Protein AF-A0A0F3ITS9-F1 (afdb_monomer_lite)

Radius of gyration: 23.51 Å; chains: 1; bounding box: 30×19×85 Å

Secondary structure (DSSP, 8-state):
-------HHHHHHHHHHHHHHHHHHHHHHHHSS-HHHHHHHHHHHHHHHHHHHHT----

InterPro domains:
  IPR025227 Protein of unknown function DUF4169 [PF13770] (3-57)

Organism: NCBI:txid552518

Structure (mmCIF, N/CA/C/O backbone):
data_AF-A0A0F3ITS9-F1
#
_entry.id   AF-A0A0F3ITS9-F1
#
loop_
_atom_site.group_PDB
_atom_site.id
_atom_site.type_symbol
_atom_site.label_atom_id
_atom_site.label_alt_id
_atom_site.label_comp_id
_atom_site.label_asym_id
_atom_site.label_entity_id
_atom_site.label_seq_id
_atom_site.pdbx_PDB_ins_code
_atom_site.Cartn_x
_atom_site.Cartn_y
_atom_site.Cartn_z
_atom_site.occupancy
_atom_site.B_iso_or_equiv
_atom_site.auth_seq_id
_atom_site.auth_comp_id
_atom_site.auth_asym_id
_atom_site.auth_atom_id
_atom_site.pdbx_PDB_model_num
ATOM 1 N N . MET A 1 1 ? 10.186 -0.942 -47.065 1.00 46.12 1 MET A N 1
ATOM 2 C CA . MET A 1 1 ? 10.244 -1.413 -45.665 1.00 46.12 1 MET A CA 1
ATOM 3 C C . MET A 1 1 ? 9.840 -0.260 -44.770 1.00 46.12 1 MET A C 1
ATOM 5 O O . MET A 1 1 ? 10.547 0.737 -44.728 1.00 46.12 1 MET A O 1
ATOM 9 N N . THR A 1 2 ? 8.669 -0.344 -44.152 1.00 45.38 2 THR A N 1
ATOM 10 C CA . THR A 1 2 ? 8.146 0.677 -43.239 1.00 45.38 2 THR A CA 1
ATOM 11 C C . THR A 1 2 ? 8.688 0.396 -41.843 1.00 45.38 2 THR A C 1
ATOM 13 O O . THR A 1 2 ? 8.426 -0.667 -41.290 1.00 45.38 2 THR A O 1
ATOM 16 N N . ALA A 1 3 ? 9.492 1.305 -41.294 1.00 68.38 3 ALA A N 1
ATOM 17 C CA . ALA A 1 3 ? 9.952 1.187 -39.917 1.00 68.38 3 ALA A CA 1
ATOM 18 C C . ALA A 1 3 ? 8.783 1.486 -38.966 1.00 68.38 3 ALA A C 1
ATOM 20 O O . ALA A 1 3 ? 8.191 2.564 -39.041 1.00 68.38 3 ALA A O 1
ATOM 21 N N . ASP A 1 4 ? 8.456 0.545 -38.078 1.00 75.56 4 ASP A N 1
ATOM 22 C CA . ASP A 1 4 ? 7.457 0.760 -37.033 1.00 75.56 4 ASP A CA 1
ATOM 23 C C . ASP A 1 4 ? 7.977 1.788 -36.023 1.00 75.56 4 ASP A C 1
ATOM 25 O O . ASP A 1 4 ? 8.904 1.540 -35.246 1.00 75.56 4 ASP A O 1
ATOM 29 N N . ILE A 1 5 ? 7.370 2.975 -36.029 1.00 80.00 5 ILE A N 1
ATOM 30 C CA . ILE A 1 5 ? 7.693 4.043 -35.084 1.00 80.00 5 ILE A CA 1
ATOM 31 C C . ILE A 1 5 ? 7.080 3.677 -33.730 1.00 80.00 5 ILE A C 1
ATOM 33 O O . ILE A 1 5 ? 5.929 3.993 -33.419 1.00 80.00 5 ILE A O 1
ATOM 37 N N . VAL A 1 6 ? 7.863 2.997 -32.894 1.00 81.56 6 VAL A N 1
ATOM 38 C CA . VAL A 1 6 ? 7.454 2.657 -31.531 1.00 81.56 6 VAL A CA 1
ATOM 39 C C . VAL A 1 6 ? 7.615 3.849 -30.593 1.00 81.56 6 VAL A C 1
ATOM 41 O O . VAL A 1 6 ? 8.677 4.458 -30.459 1.00 81.56 6 VAL A O 1
ATOM 44 N N . ASN A 1 7 ? 6.543 4.183 -29.875 1.00 89.50 7 ASN A N 1
ATOM 45 C CA . ASN A 1 7 ? 6.589 5.244 -28.879 1.00 89.50 7 ASN A CA 1
ATOM 46 C C . ASN A 1 7 ? 7.287 4.751 -27.597 1.00 89.50 7 ASN A C 1
ATOM 48 O O . ASN A 1 7 ? 6.668 4.146 -26.715 1.00 89.50 7 ASN A O 1
ATOM 52 N N . LEU A 1 8 ? 8.574 5.073 -27.469 1.00 90.44 8 LEU A N 1
ATOM 53 C CA . LEU A 1 8 ? 9.409 4.699 -26.322 1.00 90.44 8 LEU A CA 1
ATOM 54 C C . LEU A 1 8 ? 8.853 5.187 -24.975 1.00 90.44 8 LEU A C 1
ATOM 56 O O . LEU A 1 8 ? 9.010 4.506 -23.964 1.00 90.44 8 LEU A O 1
ATOM 60 N N . ARG A 1 9 ? 8.159 6.332 -24.932 1.00 93.69 9 ARG A N 1
ATOM 61 C CA . ARG A 1 9 ? 7.531 6.837 -23.698 1.00 93.69 9 ARG A CA 1
ATOM 62 C C . ARG A 1 9 ? 6.406 5.914 -23.233 1.00 93.69 9 ARG A C 1
ATOM 64 O O . ARG A 1 9 ? 6.323 5.611 -22.043 1.00 93.69 9 ARG A O 1
ATOM 71 N N . ARG A 1 10 ? 5.549 5.451 -24.150 1.00 92.19 10 ARG A N 1
ATOM 72 C CA . ARG A 1 10 ? 4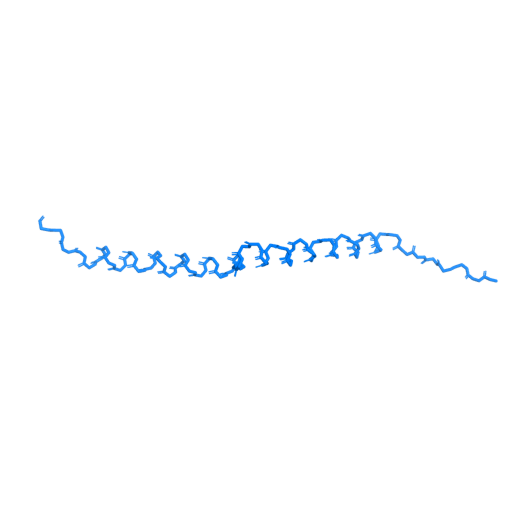.476 4.492 -23.830 1.00 92.19 10 ARG A CA 1
ATOM 73 C C . ARG A 1 10 ? 5.053 3.151 -23.381 1.00 92.19 10 ARG A C 1
ATOM 75 O O . ARG A 1 10 ? 4.587 2.614 -22.380 1.00 92.19 10 ARG A O 1
ATOM 82 N N . PHE A 1 11 ? 6.101 2.674 -24.049 1.00 92.62 11 PHE A N 1
ATOM 83 C CA . PHE A 1 11 ? 6.798 1.445 -23.669 1.00 92.62 11 PHE A CA 1
ATOM 84 C C . PHE A 1 11 ? 7.380 1.527 -22.250 1.00 92.62 11 PHE A C 1
ATOM 86 O O . PHE A 1 11 ? 7.065 0.693 -21.403 1.00 92.62 11 PHE A O 1
ATOM 93 N N . LYS A 1 12 ? 8.143 2.589 -21.948 1.00 94.81 12 LYS A N 1
ATOM 94 C CA . LYS A 1 12 ? 8.692 2.832 -20.604 1.00 94.81 12 LYS A CA 1
ATOM 95 C C . LYS A 1 12 ? 7.593 2.910 -19.542 1.00 94.81 12 LYS A C 1
ATOM 97 O O . LYS A 1 12 ? 7.738 2.335 -18.470 1.00 94.81 12 LYS A O 1
ATOM 102 N N . LYS A 1 13 ? 6.465 3.562 -19.852 1.00 95.81 13 LYS A N 1
ATOM 103 C CA . LYS A 1 13 ? 5.308 3.633 -18.948 1.00 95.81 13 LYS A CA 1
ATOM 104 C C . LYS A 1 13 ? 4.689 2.258 -18.682 1.00 95.81 13 LYS A C 1
ATOM 106 O O . LYS A 1 13 ? 4.320 1.990 -17.545 1.00 95.81 13 LYS A O 1
ATOM 111 N N . SER A 1 14 ? 4.568 1.402 -19.700 1.00 94.25 14 SER A N 1
ATOM 112 C CA . SER A 1 14 ? 4.096 0.021 -19.510 1.00 94.25 14 SER A CA 1
ATOM 113 C C . SER A 1 14 ? 5.031 -0.746 -18.586 1.00 94.25 14 SER A C 1
ATOM 115 O O . SER A 1 14 ? 4.580 -1.320 -17.601 1.00 94.25 14 SER A O 1
ATOM 117 N N . LYS A 1 15 ? 6.343 -0.659 -18.836 1.00 94.75 15 LYS A N 1
ATOM 118 C CA . LYS A 1 15 ? 7.353 -1.331 -18.015 1.00 94.75 15 LYS A CA 1
ATOM 119 C C . LYS A 1 15 ? 7.351 -0.875 -16.560 1.00 94.75 15 LYS A C 1
ATOM 121 O O . LYS A 1 15 ? 7.452 -1.720 -15.678 1.00 94.75 15 LYS A O 1
ATOM 126 N N . ALA A 1 16 ? 7.168 0.420 -16.305 1.00 96.00 16 ALA A N 1
ATOM 127 C CA . ALA A 1 16 ? 7.011 0.931 -14.945 1.00 96.00 16 ALA A CA 1
ATOM 128 C C . ALA A 1 16 ? 5.777 0.326 -14.249 1.00 96.00 16 ALA A C 1
ATOM 130 O O . ALA A 1 16 ? 5.897 -0.223 -13.161 1.00 96.00 16 ALA A O 1
ATOM 131 N N . ARG A 1 17 ? 4.615 0.318 -14.918 1.00 95.19 17 ARG A N 1
ATOM 132 C CA . ARG A 1 17 ? 3.391 -0.290 -14.364 1.00 95.19 17 ARG A CA 1
ATOM 133 C C . ARG A 1 17 ? 3.539 -1.788 -14.091 1.00 95.19 17 ARG A C 1
ATOM 135 O O . ARG A 1 17 ? 3.020 -2.273 -13.094 1.00 95.19 17 ARG A O 1
ATOM 142 N N . GLU A 1 18 ? 4.222 -2.520 -14.970 1.00 95.25 18 GLU A N 1
ATOM 143 C CA . GLU A 1 18 ? 4.516 -3.947 -14.776 1.00 95.25 18 GLU A CA 1
ATOM 144 C C . GLU A 1 18 ? 5.391 -4.173 -13.531 1.00 95.25 18 GLU A C 1
ATOM 146 O O . GLU A 1 18 ? 5.140 -5.101 -12.763 1.00 95.25 18 GLU A O 1
ATOM 151 N N . ALA A 1 19 ? 6.398 -3.324 -13.301 1.00 94.56 19 ALA A N 1
ATOM 152 C CA . ALA A 1 19 ? 7.247 -3.395 -12.112 1.00 94.56 19 ALA A CA 1
ATOM 153 C C . ALA A 1 19 ? 6.469 -3.076 -10.821 1.00 94.56 19 ALA A C 1
ATOM 155 O O . ALA A 1 19 ? 6.603 -3.792 -9.823 1.00 94.56 19 ALA A O 1
ATOM 156 N N . ASP A 1 20 ? 5.604 -2.061 -10.859 1.00 93.31 20 ASP A N 1
ATOM 157 C CA . ASP A 1 20 ? 4.731 -1.703 -9.738 1.00 93.31 20 ASP A CA 1
ATOM 158 C C . ASP A 1 20 ? 3.759 -2.845 -9.404 1.00 93.31 20 ASP A C 1
ATOM 160 O O . ASP A 1 20 ? 3.561 -3.174 -8.233 1.00 93.31 20 ASP A O 1
ATOM 164 N N . ALA A 1 21 ? 3.193 -3.500 -10.424 1.00 91.62 21 ALA A N 1
ATOM 165 C CA . ALA A 1 21 ? 2.292 -4.638 -10.252 1.00 91.62 21 ALA A CA 1
ATOM 166 C C . ALA A 1 21 ? 2.991 -5.829 -9.578 1.00 91.62 21 ALA A C 1
ATOM 168 O O . ALA A 1 21 ? 2.464 -6.367 -8.605 1.00 91.62 21 ALA A O 1
ATOM 169 N N . LYS A 1 22 ? 4.207 -6.181 -10.014 1.00 92.50 22 LYS A N 1
ATOM 170 C CA . LYS A 1 22 ? 5.017 -7.237 -9.375 1.00 92.50 22 LYS A CA 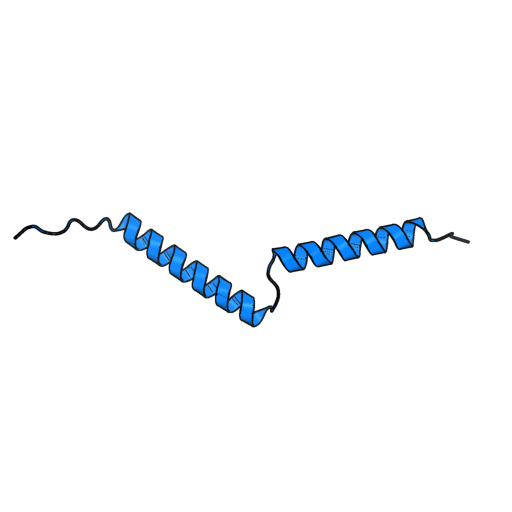1
ATOM 171 C C . LYS A 1 22 ? 5.335 -6.917 -7.919 1.00 92.50 22 LYS A C 1
ATOM 173 O O . LYS A 1 22 ? 5.246 -7.782 -7.054 1.00 92.50 22 LYS A O 1
ATOM 178 N N . THR A 1 23 ? 5.672 -5.661 -7.636 1.00 88.38 23 THR A N 1
ATOM 179 C CA . THR A 1 23 ? 5.923 -5.202 -6.265 1.00 88.38 23 THR A CA 1
ATOM 180 C C . THR A 1 23 ? 4.656 -5.309 -5.416 1.00 88.38 23 THR A C 1
ATOM 182 O O . THR A 1 23 ? 4.705 -5.753 -4.271 1.00 88.38 23 THR A O 1
ATOM 185 N N . ALA A 1 24 ? 3.496 -4.957 -5.974 1.00 86.62 24 ALA A N 1
ATOM 186 C CA . ALA A 1 24 ? 2.215 -5.114 -5.297 1.00 86.62 24 ALA A CA 1
ATOM 187 C C . ALA A 1 24 ? 1.880 -6.589 -5.019 1.00 86.62 24 ALA A C 1
ATOM 189 O O . ALA A 1 24 ? 1.400 -6.895 -3.931 1.00 86.62 24 ALA A O 1
ATOM 190 N N . GLU A 1 25 ? 2.151 -7.501 -5.954 1.00 86.88 25 GLU A N 1
ATOM 191 C CA . GLU A 1 25 ? 1.990 -8.948 -5.757 1.00 86.88 25 GLU A CA 1
ATOM 192 C C . GLU A 1 25 ? 2.913 -9.484 -4.661 1.00 86.88 25 GLU A C 1
ATOM 194 O O . GLU A 1 25 ? 2.439 -10.152 -3.742 1.00 86.88 25 GLU A O 1
ATOM 199 N N . ALA A 1 26 ? 4.196 -9.115 -4.686 1.00 85.50 26 ALA A N 1
ATOM 200 C CA . ALA A 1 26 ? 5.145 -9.469 -3.634 1.00 85.50 26 ALA A CA 1
ATOM 201 C C . ALA A 1 26 ? 4.684 -8.953 -2.263 1.00 85.50 26 ALA A C 1
ATOM 203 O O . ALA A 1 26 ? 4.720 -9.689 -1.282 1.00 85.50 26 ALA A O 1
ATOM 204 N N . ASN A 1 27 ? 4.164 -7.726 -2.195 1.00 83.81 27 ASN A N 1
ATOM 205 C CA . ASN A 1 27 ? 3.623 -7.163 -0.960 1.00 83.81 27 ASN A CA 1
ATOM 206 C C . ASN A 1 27 ? 2.346 -7.880 -0.486 1.00 83.81 27 ASN A C 1
ATOM 208 O O . ASN A 1 27 ? 2.156 -8.039 0.718 1.00 83.81 27 ASN A O 1
ATOM 212 N N . ARG A 1 28 ? 1.473 -8.335 -1.398 1.00 82.62 28 ARG A N 1
ATOM 213 C CA . ARG A 1 28 ? 0.299 -9.154 -1.039 1.00 82.62 28 ARG A CA 1
ATOM 214 C C . ARG A 1 28 ? 0.723 -10.484 -0.420 1.00 82.62 28 ARG A C 1
ATOM 216 O O . ARG A 1 28 ? 0.128 -10.886 0.571 1.00 82.62 28 ARG A O 1
ATOM 223 N N . LEU A 1 29 ? 1.760 -11.121 -0.967 1.00 80.50 29 LEU A N 1
ATOM 224 C CA . LEU A 1 29 ? 2.319 -12.364 -0.428 1.00 80.50 29 LEU A CA 1
ATOM 225 C C . LEU A 1 29 ? 3.034 -12.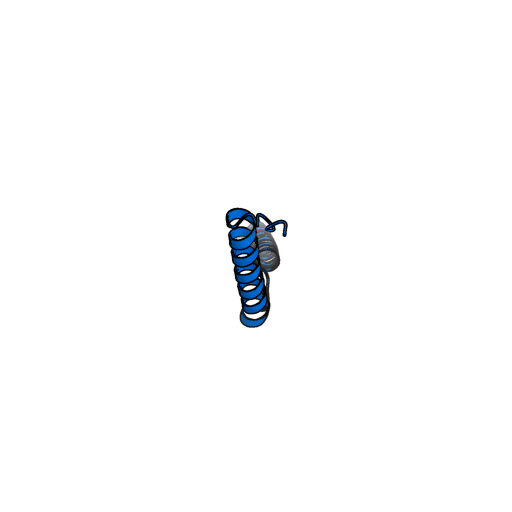141 0.911 1.00 80.50 29 LEU A C 1
ATOM 227 O O . LEU A 1 29 ? 2.779 -12.865 1.866 1.00 80.50 29 LEU A O 1
ATOM 231 N N . ALA A 1 30 ? 3.899 -11.128 0.995 1.00 77.25 30 ALA A N 1
ATOM 232 C CA . ALA A 1 30 ? 4.743 -10.880 2.163 1.00 77.25 30 ALA A CA 1
ATOM 233 C C . ALA A 1 30 ? 3.952 -10.381 3.378 1.00 77.25 30 ALA A C 1
ATOM 235 O O . ALA A 1 30 ? 4.234 -10.774 4.506 1.00 77.25 30 ALA A O 1
ATOM 236 N N . PHE A 1 31 ? 2.966 -9.508 3.159 1.00 77.25 31 PHE A N 1
ATOM 237 C CA . PHE A 1 31 ? 2.226 -8.876 4.251 1.00 77.25 31 PHE A CA 1
ATOM 238 C C . PHE A 1 31 ? 0.828 -9.464 4.455 1.00 77.25 31 PHE A C 1
ATOM 240 O O . PHE A 1 31 ? 0.173 -9.126 5.442 1.00 77.25 31 PHE A O 1
ATOM 247 N N . GLY A 1 32 ? 0.346 -10.313 3.540 1.00 76.06 32 GLY A N 1
ATOM 248 C CA . GLY A 1 32 ? -0.926 -11.042 3.637 1.00 76.06 32 GLY A CA 1
ATOM 249 C C . GLY A 1 32 ? -2.195 -10.179 3.644 1.00 76.06 32 GLY A C 1
ATOM 250 O O . GLY A 1 32 ? -3.291 -10.708 3.502 1.00 76.06 32 GLY A O 1
ATOM 251 N N . ARG A 1 33 ? -2.072 -8.856 3.814 1.00 80.12 33 ARG A N 1
ATOM 252 C CA . ARG A 1 33 ? -3.175 -7.890 3.837 1.00 80.12 33 ARG A CA 1
ATOM 253 C C . ARG A 1 33 ? -2.828 -6.679 2.989 1.00 80.12 33 ARG A C 1
ATOM 255 O O . ARG A 1 33 ? -1.768 -6.063 3.129 1.00 80.12 33 ARG A O 1
ATOM 262 N N . THR A 1 34 ? -3.760 -6.284 2.141 1.00 81.31 34 THR A N 1
ATOM 263 C CA . THR A 1 34 ? -3.694 -5.041 1.380 1.00 81.31 34 THR A CA 1
ATOM 264 C C . THR A 1 34 ? -3.804 -3.822 2.302 1.00 81.31 34 THR A C 1
ATOM 266 O O . THR A 1 34 ? -4.249 -3.896 3.450 1.00 81.31 34 THR A O 1
ATOM 269 N N . LYS A 1 35 ? -3.409 -2.644 1.799 1.00 81.44 35 LYS A N 1
ATOM 270 C CA . LYS A 1 35 ? -3.579 -1.377 2.531 1.00 81.44 35 LYS A CA 1
ATOM 271 C C . LYS A 1 35 ? -5.046 -1.128 2.910 1.00 81.44 35 LYS A C 1
ATOM 273 O O . LYS A 1 35 ? -5.300 -0.708 4.033 1.00 81.44 35 LYS A O 1
ATOM 278 N N . ALA A 1 36 ? -5.979 -1.421 2.003 1.00 84.12 36 ALA A N 1
ATOM 279 C CA . ALA A 1 36 ? -7.410 -1.229 2.228 1.00 84.12 36 ALA A CA 1
ATOM 280 C C . ALA A 1 36 ? -7.941 -2.118 3.364 1.00 84.12 36 ALA A C 1
ATOM 282 O O . ALA A 1 36 ? -8.668 -1.646 4.233 1.00 84.12 36 ALA A O 1
ATOM 283 N N . GLU A 1 37 ? -7.527 -3.386 3.405 1.00 84.44 37 GLU A N 1
ATOM 284 C CA . GLU A 1 37 ? -7.910 -4.308 4.481 1.00 84.44 37 GLU A CA 1
ATOM 285 C C . GLU A 1 37 ? -7.345 -3.865 5.828 1.00 84.44 37 GLU A C 1
ATOM 287 O O . GLU A 1 37 ? -8.080 -3.833 6.812 1.00 84.44 37 GLU A O 1
ATOM 292 N N . ARG A 1 38 ? -6.071 -3.446 5.872 1.00 85.19 38 ARG A N 1
ATOM 293 C CA . ARG A 1 38 ? -5.469 -2.898 7.098 1.00 85.19 38 ARG A CA 1
ATOM 294 C C . ARG A 1 38 ? -6.241 -1.687 7.615 1.00 85.19 38 ARG A C 1
ATOM 296 O O . ARG A 1 38 ? -6.594 -1.664 8.788 1.00 85.19 38 ARG A O 1
ATOM 303 N N . GLN A 1 39 ? -6.550 -0.733 6.737 1.00 88.75 39 GLN A N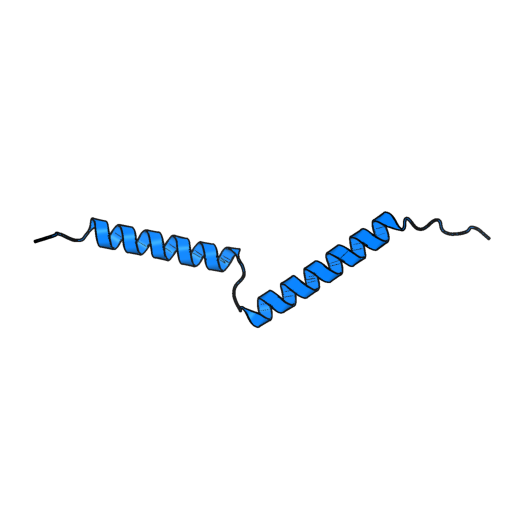 1
ATOM 304 C CA . GLN A 1 39 ? -7.317 0.464 7.092 1.00 88.75 39 GLN A CA 1
ATOM 305 C C . GLN A 1 39 ? -8.719 0.120 7.600 1.00 88.75 39 GLN A C 1
ATOM 307 O O . GLN A 1 39 ? -9.175 0.706 8.576 1.00 88.75 39 GLN A O 1
ATOM 312 N N . LYS A 1 40 ? -9.392 -0.857 6.981 1.00 90.44 40 LYS A N 1
ATOM 313 C CA . LYS A 1 40 ? -10.700 -1.328 7.447 1.00 90.44 40 LYS A CA 1
ATOM 314 C C . LYS A 1 40 ? -10.608 -1.927 8.850 1.00 90.44 40 LYS A C 1
ATOM 316 O O . LYS A 1 40 ? -11.410 -1.573 9.705 1.00 90.44 40 LYS A O 1
ATOM 321 N N . THR A 1 41 ? -9.641 -2.811 9.098 1.00 87.19 41 THR A N 1
ATOM 322 C CA . THR A 1 41 ? -9.448 -3.417 10.425 1.00 87.19 41 THR A CA 1
ATOM 323 C C . THR A 1 41 ? -9.124 -2.364 11.482 1.00 87.19 41 THR A C 1
ATOM 325 O O . THR A 1 41 ? -9.659 -2.418 12.583 1.00 87.19 41 THR A O 1
ATOM 328 N N . GLU A 1 42 ? -8.282 -1.388 11.152 1.00 89.94 42 GLU A N 1
ATOM 329 C CA . GLU A 1 42 ? -7.932 -0.288 12.051 1.00 89.94 42 GLU A CA 1
ATOM 330 C C . GLU A 1 42 ? -9.141 0.610 12.359 1.00 89.94 42 GLU A C 1
ATOM 332 O O . GLU A 1 42 ? -9.397 0.928 13.519 1.00 89.94 42 GLU A O 1
ATOM 337 N N . ALA A 1 43 ? -9.951 0.945 1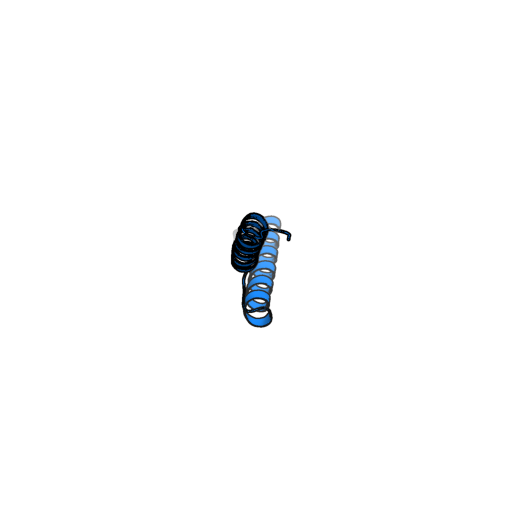1.353 1.00 93.56 43 ALA A N 1
ATOM 338 C CA . ALA A 1 43 ? -11.181 1.710 11.542 1.00 93.56 43 ALA A CA 1
ATOM 339 C C . ALA A 1 43 ? -12.200 0.969 12.426 1.00 93.56 43 ALA A C 1
ATOM 341 O O . ALA A 1 43 ? -12.816 1.573 13.299 1.00 93.56 43 ALA A O 1
ATOM 342 N N . VAL A 1 44 ? -12.350 -0.348 12.247 1.00 93.44 44 VAL A N 1
ATOM 343 C CA . VAL A 1 44 ? -13.210 -1.168 13.117 1.00 93.44 44 VAL A CA 1
ATOM 344 C C . VAL A 1 44 ? -12.677 -1.171 14.546 1.00 93.44 44 VAL A C 1
ATOM 346 O O . VAL A 1 44 ? -13.429 -0.873 15.467 1.00 93.44 44 VAL A O 1
ATOM 349 N N . ARG A 1 45 ? -11.374 -1.410 14.729 1.00 91.56 45 ARG A N 1
ATOM 350 C CA . ARG A 1 45 ? -10.753 -1.423 16.057 1.00 91.56 45 ARG A CA 1
ATOM 351 C C . ARG A 1 45 ? -10.920 -0.086 16.775 1.00 91.56 45 ARG A C 1
ATOM 353 O O . ARG A 1 45 ? -11.255 -0.076 17.948 1.00 91.56 45 ARG A O 1
ATOM 360 N N . THR A 1 46 ? -10.711 1.031 16.081 1.00 92.62 46 THR A N 1
ATOM 361 C CA . THR A 1 46 ? -10.880 2.370 16.673 1.00 92.62 46 THR A CA 1
ATOM 362 C C . THR A 1 46 ? -12.332 2.679 17.030 1.00 92.62 46 THR A C 1
ATOM 364 O O . THR A 1 46 ? -12.587 3.343 18.031 1.00 92.62 46 THR A O 1
ATOM 367 N N . LEU A 1 47 ? -13.297 2.199 16.244 1.00 93.88 47 LEU A N 1
ATOM 368 C CA . LEU A 1 47 ? -14.713 2.312 16.587 1.00 93.88 47 LEU A CA 1
ATOM 369 C C . LEU A 1 47 ? -15.057 1.472 17.822 1.00 93.88 47 LEU A C 1
ATOM 371 O O . LEU A 1 47 ? -15.778 1.942 18.695 1.00 93.88 47 LEU A O 1
ATOM 375 N N . GLU A 1 48 ? -14.550 0.244 17.898 1.00 92.56 48 GLU A N 1
ATOM 376 C CA . GLU A 1 48 ? -14.761 -0.647 19.041 1.00 92.56 48 GLU A CA 1
ATOM 377 C C . GLU A 1 48 ? -14.142 -0.091 20.322 1.00 92.56 48 GLU A C 1
ATOM 379 O O . GLU A 1 48 ? -14.809 -0.094 21.352 1.00 92.56 48 GLU A O 1
ATOM 384 N N . THR A 1 49 ? -12.917 0.445 20.261 1.00 91.50 49 THR A N 1
ATOM 385 C CA . THR A 1 49 ? -12.292 1.087 21.425 1.00 91.50 49 THR A CA 1
ATOM 386 C C . THR A 1 49 ? -13.098 2.294 21.877 1.00 91.50 49 THR A C 1
ATOM 388 O O . THR A 1 49 ? -13.420 2.380 23.051 1.00 91.50 49 THR A O 1
ATOM 391 N N . LYS A 1 50 ? -13.517 3.165 20.947 1.00 91.50 50 LYS A N 1
ATOM 392 C CA . LYS A 1 50 ? -14.352 4.326 21.287 1.00 91.50 50 LYS A CA 1
ATOM 393 C C . LYS A 1 50 ? -15.665 3.921 21.944 1.00 91.50 50 LYS A C 1
ATOM 395 O O . LYS A 1 50 ? -16.028 4.493 22.955 1.00 91.50 50 LYS A O 1
ATOM 400 N N . ARG A 1 51 ? -16.349 2.907 21.406 1.00 91.56 51 ARG A N 1
ATOM 401 C CA . ARG A 1 51 ? -17.576 2.378 22.018 1.00 91.56 51 ARG A CA 1
ATOM 402 C C . ARG A 1 51 ? -17.323 1.858 23.427 1.00 91.56 51 ARG A C 1
ATOM 404 O O . ARG A 1 51 ? -18.133 2.102 24.307 1.00 91.56 51 ARG A O 1
ATOM 411 N N . LEU A 1 52 ? -16.233 1.122 23.636 1.00 89.94 52 LEU A N 1
ATOM 412 C CA . LEU A 1 52 ? -15.887 0.609 24.959 1.00 89.94 52 LEU A CA 1
ATOM 413 C C . LEU A 1 52 ? -15.598 1.750 25.941 1.00 89.94 52 LEU A C 1
ATOM 415 O O . LEU A 1 52 ? -16.058 1.687 27.075 1.00 89.94 52 LEU A O 1
ATOM 419 N N . ASP A 1 53 ? -14.873 2.774 25.495 1.00 87.94 53 ASP A N 1
ATOM 420 C CA . ASP A 1 53 ? -14.557 3.957 26.293 1.00 87.94 53 ASP A CA 1
ATOM 421 C C . ASP A 1 53 ? -15.829 4.753 26.634 1.00 87.94 53 ASP A C 1
ATOM 423 O O . ASP A 1 53 ? -16.037 5.087 27.794 1.00 87.94 53 ASP A O 1
ATOM 427 N N . ASP A 1 54 ? -16.735 4.963 25.673 1.00 86.25 54 ASP A N 1
ATOM 428 C CA . ASP A 1 54 ? -18.031 5.629 25.895 1.00 86.25 54 ASP A CA 1
ATOM 429 C C . ASP A 1 54 ? -18.931 4.858 26.883 1.00 86.25 54 ASP A C 1
ATOM 431 O O . ASP A 1 54 ? -19.796 5.440 27.538 1.00 86.25 54 ASP A O 1
ATOM 435 N N . HIS A 1 55 ? -18.762 3.535 26.971 1.00 87.12 55 HIS A N 1
ATOM 436 C CA . HIS A 1 55 ? -19.513 2.666 27.878 1.00 87.12 55 HIS A CA 1
ATOM 437 C C . HIS A 1 55 ? -18.823 2.430 29.226 1.00 87.12 55 HIS A C 1
ATOM 439 O O . HIS A 1 55 ? -19.416 1.781 30.093 1.00 87.12 55 HIS A O 1
ATOM 445 N N . LYS A 1 56 ? -17.601 2.931 29.435 1.00 83.88 56 LYS A N 1
ATOM 446 C CA . LYS A 1 56 ? -16.973 2.890 30.754 1.00 83.88 56 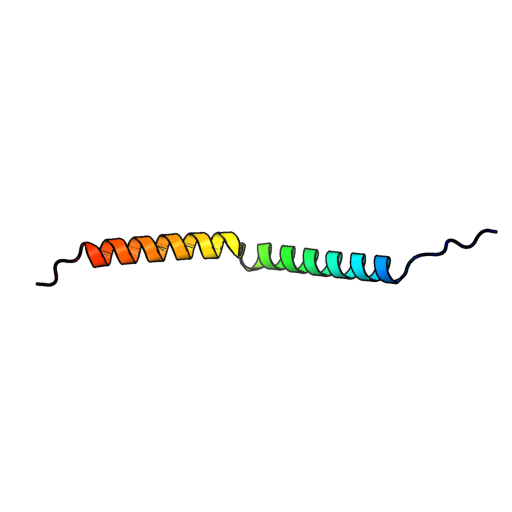LYS A CA 1
ATOM 447 C C . LYS A 1 56 ? -17.625 3.925 31.661 1.00 83.88 56 LYS A C 1
ATOM 449 O O . LYS A 1 56 ? -17.608 5.119 31.383 1.00 83.88 56 LYS A O 1
ATOM 454 N N . LEU A 1 57 ? -18.174 3.444 32.771 1.00 77.19 57 LEU A N 1
ATOM 455 C CA . LEU A 1 57 ? -18.458 4.280 33.926 1.00 77.19 57 LEU A CA 1
ATOM 456 C C . LEU A 1 57 ? -17.148 4.369 34.717 1.00 77.19 57 LEU A C 1
ATOM 458 O O . LEU A 1 57 ? -16.660 3.354 35.210 1.00 77.19 57 LEU A O 1
ATOM 462 N N . GLU A 1 58 ? -16.533 5.546 34.735 1.00 71.75 58 GLU A N 1
ATOM 463 C CA . GLU A 1 58 ? -15.422 5.829 35.645 1.00 71.75 58 GLU A CA 1
ATOM 464 C C . GLU A 1 58 ? -16.030 5.957 37.056 1.00 71.75 58 GLU A C 1
ATOM 466 O O . GLU A 1 58 ? -16.789 6.898 37.301 1.00 71.75 58 GLU A O 1
ATOM 471 N N . ASP A 1 59 ? -15.776 4.972 37.924 1.00 57.34 59 ASP A N 1
ATOM 472 C CA . ASP A 1 59 ? -16.059 5.030 39.373 1.00 57.34 59 ASP A CA 1
ATOM 473 C C . ASP A 1 59 ? -15.009 5.885 40.107 1.00 57.34 59 ASP A C 1
ATOM 475 O O . ASP A 1 59 ? -13.802 5.760 39.778 1.00 57.34 59 ASP A O 1
#

pLDDT: mean 85.51, std 10.58, range [45.38, 96.0]

Foldseek 3Di:
DDDPPDDVVVVVVVVVVVVVVVVQVVCCVVVVDDPVRVVVVVVVVVVVVVVVVVPDDDD

Sequence (59 aa):
MTADIVNLRRFKKSKAREADAKTAEANRLAFGRTKAERQKTEAVRTLETKRLDDHKLED